Protein AF-A0A930SG85-F1 (afdb_monomer_lite)

Sequence (41 aa):
MKSKRFEVLSQRPVNQDGYVKEWVEEGFIAMESPQDPKPSL

Secondary structure (DSSP, 8-state):
---HHHHHHHTSGGGGS-----BTTTTB-SS--TTSPPP--

Radius of gyration: 18.1 Å; chains: 1; bounding box: 26×15×60 Å

Structure (mmCIF, N/CA/C/O backbone):
data_AF-A0A930SG85-F1
#
_entry.id   AF-A0A930SG85-F1
#
loop_
_atom_site.group_PDB
_atom_site.id
_atom_site.type_symbol
_atom_site.label_atom_id
_atom_site.label_alt_id
_atom_site.label_comp_id
_atom_site.label_asym_id
_atom_site.label_entity_id
_atom_site.label_seq_id
_atom_site.pdbx_PDB_ins_code
_atom_site.Cartn_x
_atom_site.Cartn_y
_atom_site.Cartn_z
_atom_site.occupancy
_atom_site.B_iso_or_equiv
_atom_site.auth_seq_id
_atom_site.auth_comp_id
_atom_site.auth_asym_id
_atom_site.auth_atom_id
_atom_site.pdbx_PDB_model_num
ATOM 1 N N . MET A 1 1 ? -2.787 6.900 28.550 1.00 79.81 1 MET A N 1
ATOM 2 C CA . MET A 1 1 ? -4.202 6.518 28.328 1.00 79.81 1 MET A CA 1
ATOM 3 C C . MET A 1 1 ? -4.432 6.454 26.823 1.00 79.81 1 MET A C 1
ATOM 5 O O . MET A 1 1 ? -4.009 7.380 26.141 1.00 79.81 1 MET A O 1
ATOM 9 N N . LYS A 1 2 ? -4.995 5.363 26.289 1.00 84.69 2 LYS A N 1
ATOM 10 C CA . LYS A 1 2 ? -5.331 5.277 24.858 1.00 84.69 2 LYS A CA 1
ATOM 11 C C . LYS A 1 2 ? -6.611 6.074 24.591 1.00 84.69 2 LYS A C 1
ATOM 13 O O . LYS A 1 2 ? -7.466 6.202 25.464 1.00 84.69 2 LYS A O 1
ATOM 18 N N . SER A 1 3 ? -6.716 6.674 23.409 1.00 96.56 3 SER A N 1
ATOM 19 C CA . SER A 1 3 ? -7.923 7.404 23.023 1.00 96.56 3 SER A CA 1
ATOM 20 C C . SER A 1 3 ? -9.032 6.414 22.676 1.00 96.56 3 SER A C 1
ATOM 22 O O . SER A 1 3 ? -8.870 5.625 21.746 1.00 96.56 3 SER A O 1
ATOM 24 N N . LYS A 1 4 ? -10.185 6.520 23.349 1.00 96.50 4 LYS A N 1
ATOM 25 C CA . LYS A 1 4 ? -11.379 5.696 23.073 1.00 96.50 4 LYS A CA 1
ATOM 26 C C . LYS A 1 4 ? -11.800 5.734 21.598 1.00 96.50 4 LYS A C 1
ATOM 28 O O . LYS A 1 4 ? -12.253 4.736 21.051 1.00 96.50 4 LYS A O 1
ATOM 33 N N . ARG A 1 5 ? -11.605 6.874 20.919 1.00 97.75 5 ARG A N 1
ATOM 34 C CA . ARG A 1 5 ? -11.883 6.997 19.479 1.00 97.75 5 ARG A CA 1
ATOM 35 C C . ARG A 1 5 ? -10.997 6.063 18.658 1.00 97.75 5 ARG A C 1
ATOM 37 O O . ARG A 1 5 ? -11.487 5.416 17.742 1.00 97.75 5 ARG A O 1
ATOM 44 N N . PHE A 1 6 ? -9.707 5.996 18.975 1.00 97.69 6 PHE A N 1
ATOM 45 C CA . PHE A 1 6 ? -8.770 5.144 18.246 1.00 97.69 6 PHE A CA 1
ATOM 46 C C . PHE A 1 6 ? -8.953 3.661 18.570 1.00 97.69 6 PHE A C 1
ATOM 48 O O . PHE A 1 6 ? -8.747 2.846 17.682 1.00 97.69 6 PHE A O 1
ATOM 55 N N . GLU A 1 7 ? -9.414 3.318 19.776 1.00 97.19 7 GLU A N 1
ATOM 56 C CA . GLU A 1 7 ? -9.800 1.940 20.118 1.00 97.19 7 GLU A CA 1
ATOM 57 C C . GLU A 1 7 ? -10.954 1.440 19.237 1.00 97.19 7 GLU A C 1
ATOM 59 O O . GLU A 1 7 ? -10.888 0.337 18.705 1.00 97.19 7 GLU A O 1
ATOM 64 N N . VAL A 1 8 ? -11.984 2.263 19.009 1.00 97.50 8 VAL A N 1
ATOM 65 C CA . VAL A 1 8 ? -13.080 1.907 18.089 1.00 97.50 8 VAL A CA 1
ATOM 66 C C . VAL A 1 8 ? -12.594 1.861 16.638 1.00 97.50 8 VAL A C 1
ATOM 68 O O . VAL A 1 8 ? -12.978 0.966 15.887 1.00 97.50 8 VAL A O 1
ATOM 71 N N . LEU A 1 9 ? -11.744 2.808 16.224 1.00 97.94 9 LEU A N 1
ATOM 72 C 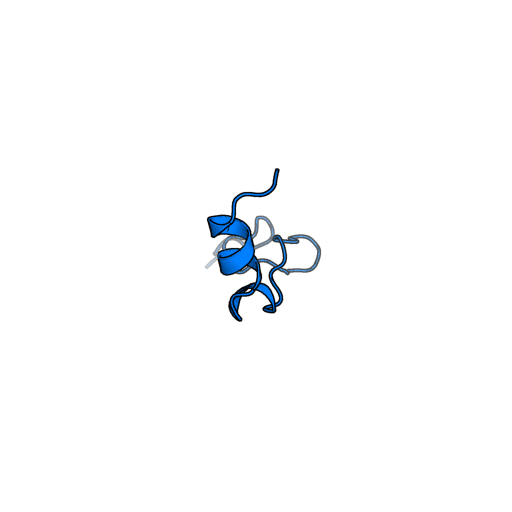CA . LEU A 1 9 ? -11.215 2.840 14.858 1.00 97.94 9 LEU A CA 1
ATO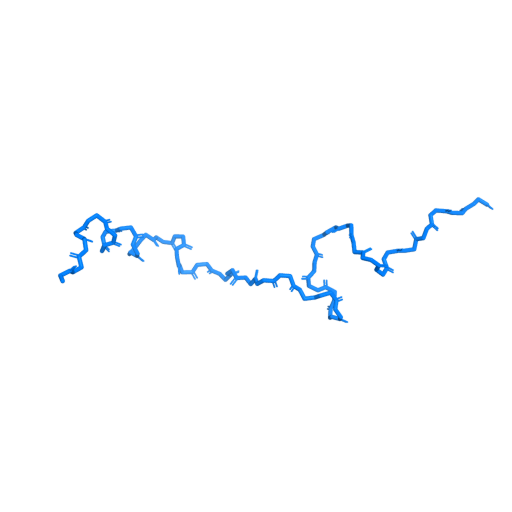M 73 C C . LEU A 1 9 ? -10.340 1.627 14.543 1.00 97.94 9 LEU A C 1
ATOM 75 O O . LEU A 1 9 ? -10.462 1.113 13.436 1.00 97.94 9 LEU A O 1
ATOM 79 N N . SER A 1 10 ? -9.515 1.149 15.482 1.00 96.62 10 SER A N 1
ATOM 80 C CA . SER A 1 10 ? -8.627 0.001 15.256 1.00 96.62 10 SER 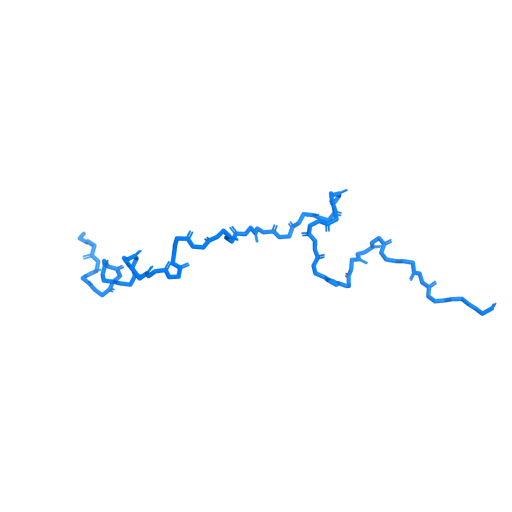A CA 1
ATOM 81 C C . SER A 1 10 ? -9.380 -1.318 15.074 1.00 96.62 10 SER A C 1
ATOM 83 O O . SER A 1 10 ? -8.861 -2.222 14.435 1.00 96.62 10 SER A O 1
ATOM 85 N N . GLN A 1 11 ? -10.607 -1.428 15.591 1.00 97.44 11 GLN A N 1
ATOM 86 C CA . GLN A 1 11 ? -11.437 -2.634 15.464 1.00 97.44 11 GLN A CA 1
ATOM 87 C C . GLN A 1 11 ? -12.266 -2.680 14.171 1.00 97.44 11 GLN A C 1
ATOM 89 O O . GLN A 1 11 ? -13.006 -3.636 13.944 1.00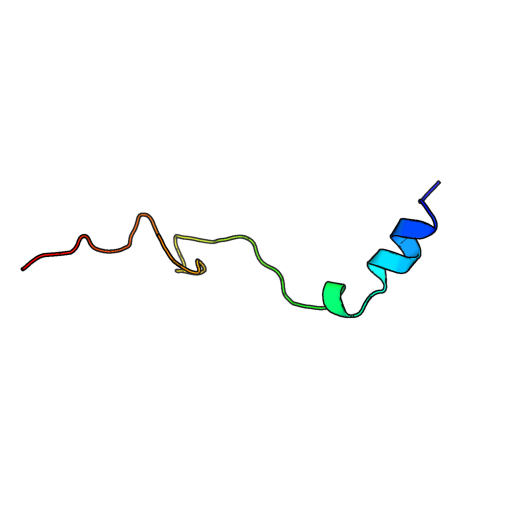 97.44 11 GLN A O 1
ATOM 94 N N . ARG A 1 12 ? -12.195 -1.649 13.318 1.00 98.31 12 ARG A N 1
ATOM 95 C CA . ARG A 1 12 ? -12.936 -1.646 12.050 1.00 98.31 12 ARG A CA 1
ATOM 96 C C . ARG A 1 12 ? -12.414 -2.743 11.106 1.00 98.31 12 ARG A C 1
ATOM 98 O O . ARG A 1 12 ? -11.197 -2.921 11.053 1.00 98.31 12 ARG A O 1
ATOM 105 N N . PRO A 1 13 ? -13.292 -3.400 10.315 1.00 98.38 13 PRO A N 1
ATOM 106 C CA . PRO A 1 13 ? -12.907 -4.491 9.413 1.00 98.38 13 PRO A CA 1
ATOM 107 C C . PRO A 1 13 ? -11.750 -4.149 8.472 1.00 98.38 13 PRO A C 1
ATOM 109 O O . PRO A 1 13 ? -10.880 -4.979 8.275 1.00 98.38 13 PRO A O 1
ATOM 112 N N . VAL A 1 14 ? -11.682 -2.901 7.995 1.00 97.75 14 VAL A N 1
ATOM 113 C CA . VAL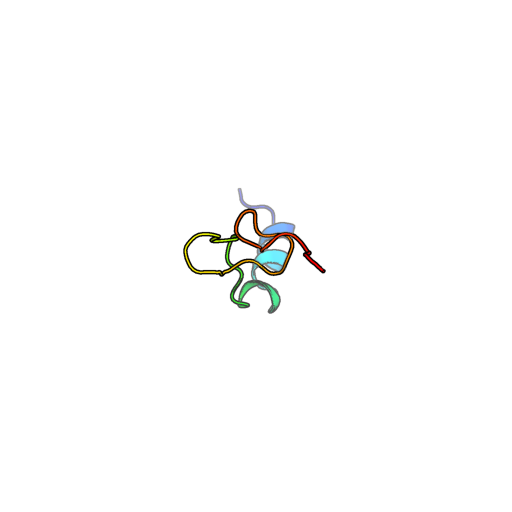 A 1 14 ? -10.612 -2.407 7.112 1.00 97.75 14 VAL A CA 1
ATOM 114 C C . VAL A 1 14 ? -9.200 -2.618 7.674 1.00 97.75 14 VAL A C 1
ATOM 116 O O . VAL A 1 14 ? -8.269 -2.836 6.919 1.00 97.75 14 VAL A O 1
ATOM 119 N N . ASN A 1 15 ? -9.005 -2.615 8.998 1.00 97.56 15 ASN A N 1
ATOM 120 C CA . ASN A 1 15 ? -7.671 -2.850 9.570 1.00 97.56 15 ASN A CA 1
ATOM 121 C C . ASN A 1 15 ? -7.265 -4.334 9.579 1.00 97.56 15 ASN A C 1
ATOM 123 O O . ASN A 1 15 ? -6.189 -4.658 10.076 1.00 97.56 15 ASN A O 1
ATOM 127 N N . GLN A 1 16 ? -8.134 -5.229 9.104 1.00 97.19 16 GLN A N 1
ATOM 128 C CA . GLN A 1 16 ? -7.824 -6.642 8.874 1.00 97.19 16 GLN A CA 1
ATOM 129 C C . GLN A 1 16 ? -7.353 -6.886 7.432 1.00 97.19 16 GLN A C 1
ATOM 131 O O . GLN A 1 16 ? -6.874 -7.978 7.131 1.00 97.19 16 GLN A O 1
ATOM 136 N N . ASP A 1 17 ? -7.460 -5.880 6.558 1.00 98.31 17 ASP A N 1
ATOM 137 C CA . ASP A 1 17 ? -6.979 -5.951 5.185 1.00 98.31 17 ASP A CA 1
ATOM 138 C C . ASP A 1 17 ? -5.441 -5.942 5.153 1.00 98.31 17 ASP A C 1
ATOM 140 O O . ASP A 1 17 ? -4.765 -5.317 5.977 1.00 98.31 17 ASP A O 1
ATOM 144 N N . GLY A 1 18 ? -4.869 -6.636 4.168 1.00 97.19 18 GLY A N 1
ATOM 145 C CA . GLY A 1 18 ? -3.427 -6.679 3.955 1.00 97.19 18 GLY A CA 1
ATOM 146 C C . GLY A 1 18 ? -2.919 -5.416 3.268 1.00 97.19 18 GLY A C 1
ATOM 147 O O . GLY A 1 18 ? -2.865 -5.36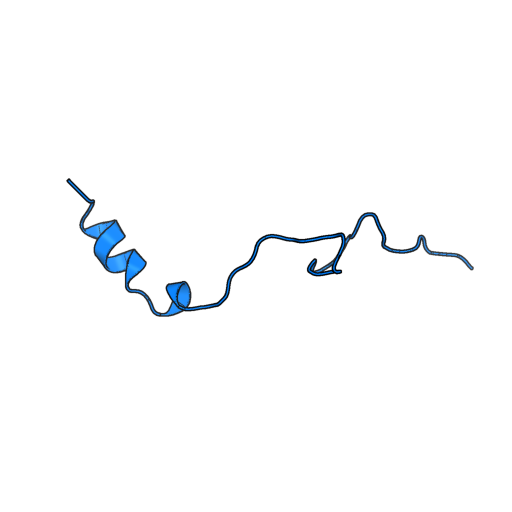7 2.042 1.00 97.19 18 GLY A O 1
ATOM 148 N N . TYR A 1 19 ? -2.510 -4.413 4.043 1.00 96.75 19 TYR A N 1
ATOM 149 C CA . TYR A 1 19 ? -1.800 -3.247 3.515 1.00 96.75 19 TYR A CA 1
ATOM 150 C C . TYR A 1 19 ? -0.291 -3.427 3.643 1.00 96.75 19 TYR A C 1
ATOM 152 O O . TYR A 1 19 ? 0.230 -3.697 4.727 1.00 96.75 19 TYR A O 1
ATOM 160 N N . VAL A 1 20 ? 0.418 -3.226 2.538 1.00 96.81 20 VAL A N 1
ATOM 161 C CA . VAL A 1 20 ? 1.881 -3.243 2.485 1.00 96.81 20 VAL A CA 1
ATOM 162 C C . VAL A 1 20 ? 2.390 -1.908 1.966 1.00 96.81 20 VAL A C 1
ATOM 164 O O . VAL A 1 20 ? 1.673 -1.168 1.292 1.00 96.81 20 VAL A O 1
ATOM 167 N N . LYS A 1 21 ? 3.632 -1.584 2.318 1.00 97.12 21 LYS A N 1
ATOM 168 C CA . LYS A 1 21 ? 4.343 -0.489 1.661 1.00 97.12 21 LYS A CA 1
ATOM 169 C C . LYS A 1 21 ? 4.796 -0.950 0.283 1.00 97.12 21 LYS A C 1
ATOM 171 O O . LYS A 1 21 ? 4.953 -2.147 0.058 1.00 97.12 21 LYS A O 1
ATOM 176 N N . GLU A 1 22 ? 5.031 0.012 -0.595 1.00 97.19 22 GLU A N 1
ATOM 177 C CA . GLU A 1 22 ? 5.634 -0.263 -1.891 1.00 97.19 22 GLU A CA 1
ATOM 178 C C . GLU A 1 22 ? 6.996 -0.942 -1.715 1.00 97.19 22 GLU A C 1
ATOM 180 O O . GLU A 1 22 ? 7.779 -0.583 -0.828 1.00 97.19 22 GLU A O 1
ATOM 185 N N . TRP A 1 23 ? 7.262 -1.926 -2.565 1.00 97.38 23 TRP A N 1
ATOM 186 C CA . TRP A 1 23 ? 8.519 -2.652 -2.634 1.00 97.38 23 TRP A CA 1
ATOM 187 C C . TRP A 1 23 ? 8.908 -2.805 -4.104 1.00 97.38 23 TRP A C 1
ATOM 189 O O . TRP A 1 23 ? 8.452 -3.705 -4.807 1.00 97.38 23 TRP A O 1
ATOM 199 N N . VAL A 1 24 ? 9.717 -1.853 -4.567 1.00 96.50 24 VAL A N 1
ATOM 200 C CA . VAL A 1 24 ? 10.057 -1.666 -5.983 1.00 96.50 24 VAL A CA 1
ATOM 201 C C . VAL A 1 24 ? 10.815 -2.869 -6.533 1.00 96.50 24 VAL A C 1
ATOM 203 O O . VAL A 1 24 ? 10.498 -3.341 -7.619 1.00 96.50 24 VAL A O 1
ATOM 206 N N . GLU A 1 25 ? 11.778 -3.390 -5.773 1.00 95.50 25 GLU A N 1
ATOM 207 C CA . GLU A 1 25 ? 12.675 -4.462 -6.208 1.00 95.50 25 GLU A CA 1
ATOM 208 C C . GLU A 1 25 ? 11.942 -5.773 -6.523 1.00 95.50 25 GLU A C 1
ATOM 210 O O . GLU A 1 25 ? 12.372 -6.505 -7.408 1.00 95.50 25 GLU A O 1
ATOM 215 N N . GLU A 1 26 ? 10.824 -6.040 -5.846 1.00 96.50 26 GLU A N 1
ATOM 216 C CA . GLU A 1 26 ? 9.986 -7.228 -6.071 1.00 96.50 26 GLU A CA 1
ATOM 217 C C . GLU A 1 26 ? 8.730 -6.919 -6.902 1.00 96.50 26 GLU A C 1
ATOM 219 O O . GLU A 1 26 ? 7.819 -7.742 -6.999 1.00 96.50 26 GLU A O 1
ATOM 224 N N . GLY A 1 27 ? 8.638 -5.717 -7.481 1.00 95.25 27 GLY A N 1
ATOM 225 C CA . GLY A 1 27 ? 7.487 -5.300 -8.285 1.00 95.25 27 GLY A CA 1
ATOM 226 C C . GLY A 1 27 ? 6.199 -5.080 -7.483 1.00 95.25 27 GLY A C 1
ATOM 227 O O . GLY A 1 27 ? 5.120 -4.978 -8.064 1.00 95.25 27 GLY A O 1
ATOM 228 N N . PHE A 1 28 ? 6.283 -4.970 -6.155 1.00 97.06 28 PHE A N 1
ATOM 229 C CA . PHE A 1 28 ? 5.167 -4.620 -5.274 1.00 97.06 28 PHE A CA 1
ATOM 230 C C . PHE A 1 28 ? 4.939 -3.102 -5.268 1.00 97.06 28 PHE A C 1
ATOM 232 O O . PHE A 1 28 ? 5.036 -2.422 -4.249 1.00 97.06 28 PHE A O 1
ATOM 239 N N . ILE A 1 29 ? 4.640 -2.556 -6.438 1.00 97.44 29 ILE A N 1
ATOM 240 C CA . ILE A 1 29 ? 4.294 -1.154 -6.659 1.00 97.44 29 ILE A CA 1
ATOM 241 C C . ILE A 1 29 ? 3.182 -1.109 -7.701 1.00 97.44 29 ILE A C 1
ATOM 243 O O . ILE A 1 29 ? 3.152 -1.922 -8.620 1.00 97.44 29 ILE A O 1
ATOM 247 N N . ALA A 1 30 ? 2.221 -0.204 -7.533 1.00 97.19 30 ALA A N 1
ATOM 248 C CA . ALA A 1 30 ? 1.060 -0.185 -8.413 1.00 97.19 30 ALA A CA 1
ATOM 249 C C . ALA A 1 30 ? 1.412 0.311 -9.825 1.00 97.19 30 ALA A C 1
ATOM 251 O O . ALA A 1 30 ? 1.003 -0.308 -10.804 1.00 97.19 30 ALA A O 1
ATOM 252 N N . MET A 1 31 ? 2.119 1.440 -9.928 1.00 96.38 31 MET A N 1
ATOM 253 C CA . MET A 1 31 ? 2.460 2.131 -11.178 1.00 96.38 31 MET A CA 1
ATOM 254 C C . MET A 1 31 ? 3.665 3.058 -10.947 1.00 96.38 31 MET A C 1
ATOM 256 O O . MET A 1 31 ? 4.038 3.292 -9.800 1.00 96.38 31 MET A O 1
ATOM 260 N N . GLU A 1 32 ? 4.209 3.633 -12.026 1.00 96.12 32 GLU A N 1
ATOM 261 C CA . GLU A 1 32 ? 5.271 4.657 -11.990 1.00 96.12 32 GLU A CA 1
ATOM 262 C C . GLU A 1 32 ? 6.545 4.177 -11.277 1.00 96.12 32 GLU A C 1
ATOM 264 O O . GLU A 1 32 ? 7.229 4.932 -10.580 1.00 96.12 32 GLU A O 1
ATOM 269 N N . SER A 1 33 ? 6.883 2.901 -11.468 1.00 96.81 33 SER A N 1
ATOM 270 C CA . SER A 1 33 ? 8.115 2.343 -10.934 1.00 96.81 33 SER A CA 1
ATOM 271 C C . SER A 1 33 ? 9.321 3.019 -11.588 1.00 96.81 33 SER A C 1
ATOM 273 O O . SER A 1 33 ? 9.346 3.206 -12.806 1.00 96.81 33 SER A O 1
ATOM 275 N N . PRO A 1 34 ? 10.397 3.312 -10.836 1.00 95.69 34 PRO A N 1
ATOM 276 C CA . PRO A 1 34 ? 11.651 3.770 -11.435 1.00 95.69 34 PRO A CA 1
ATOM 277 C C . PRO A 1 34 ? 12.279 2.728 -12.379 1.00 95.69 34 PRO A C 1
ATOM 279 O O . PRO A 1 34 ? 13.183 3.065 -13.142 1.00 95.69 34 PRO A O 1
ATOM 282 N N . GLN A 1 35 ? 11.825 1.472 -12.314 1.00 96.00 35 GLN A N 1
ATOM 283 C CA . GLN A 1 35 ? 12.243 0.380 -13.193 1.00 96.00 35 GLN A CA 1
ATOM 284 C C . GLN A 1 35 ? 11.329 0.213 -14.421 1.00 96.00 35 GLN A C 1
ATOM 286 O O . GLN A 1 35 ? 11.644 -0.607 -15.286 1.00 96.00 35 GLN A O 1
ATOM 291 N N . ASP A 1 36 ? 10.234 0.977 -14.527 1.00 96.88 36 ASP A N 1
ATOM 292 C CA . ASP A 1 36 ? 9.362 0.937 -15.702 1.00 96.88 36 ASP A CA 1
ATOM 293 C C . ASP A 1 36 ? 10.143 1.385 -16.955 1.00 96.88 36 ASP A C 1
ATOM 295 O O . ASP A 1 36 ? 10.883 2.379 -16.922 1.00 96.88 36 ASP A O 1
ATOM 299 N N . PRO A 1 37 ? 10.013 0.674 -18.090 1.00 96.25 37 PRO A N 1
ATOM 300 C CA . PRO A 1 37 ? 10.733 1.027 -19.301 1.00 96.25 37 PRO A CA 1
ATOM 301 C C . PRO A 1 37 ? 10.226 2.353 -19.868 1.00 96.25 37 PRO A C 1
ATOM 303 O O . PRO A 1 37 ? 9.027 2.637 -19.898 1.00 96.25 37 PRO A O 1
ATOM 306 N N . LYS A 1 38 ? 11.150 3.156 -20.403 1.00 95.81 38 LYS A N 1
ATOM 307 C CA . LYS A 1 38 ? 10.769 4.360 -21.143 1.00 95.81 38 LYS A CA 1
ATOM 308 C C . LYS A 1 38 ? 10.095 3.969 -22.462 1.00 95.81 38 LYS A C 1
ATOM 310 O O . LYS A 1 38 ? 10.605 3.079 -23.147 1.00 95.81 38 LYS A O 1
ATOM 315 N N . PRO A 1 39 ? 9.006 4.652 -22.858 1.00 96.38 39 PRO A N 1
ATOM 316 C CA . PRO A 1 39 ? 8.407 4.456 -24.172 1.00 96.38 39 PRO A CA 1
ATOM 317 C C . PRO A 1 39 ? 9.438 4.645 -25.296 1.00 96.38 39 PRO A C 1
ATOM 319 O O . PRO A 1 39 ? 10.244 5.576 -25.247 1.00 96.38 39 PRO A O 1
ATOM 322 N N . SER A 1 40 ? 9.389 3.782 -26.312 1.00 94.38 40 SER A N 1
ATOM 323 C CA . SER A 1 40 ? 10.217 3.854 -27.523 1.00 94.38 40 SER A CA 1
ATOM 324 C C . SER A 1 40 ? 9.385 3.421 -28.733 1.00 94.38 40 SER A C 1
ATOM 326 O O . SER A 1 40 ? 8.534 2.543 -28.592 1.00 94.38 40 SER A O 1
ATOM 328 N N . LEU A 1 41 ? 9.617 4.049 -29.892 1.00 85.50 41 LEU A N 1
ATOM 329 C CA . LEU A 1 41 ? 8.946 3.777 -31.173 1.00 85.50 41 LEU A CA 1
ATOM 330 C C . LEU A 1 41 ? 9.865 3.028 -32.139 1.00 85.50 41 LEU A C 1
ATOM 332 O O . LEU A 1 41 ? 11.087 3.301 -32.089 1.00 85.50 41 LEU A O 1
#

pLDDT: mean 95.88, std 3.69, range [79.81, 98.38]

Foldseek 3Di:
DDDPVVVVVCPDPVVVDDDDDADLVVPSDDDDRPPDDDDDD